Protein AF-A0A4U9W4X8-F1 (afdb_monomer)

InterPro domains:
  IPR016181 Acyl-CoA N-acyltransferase [SSF55729] (10-93)
  IPR052351 L-ornithine N(alpha)-acyltransferase [PTHR37323] (13-98)

Foldseek 3Di:
DDQDWDKDKDAADCPPPVNVQVQQVVQVVQVVVVGHDPDNGRDDPLRNQWIKTFTARPVVGDTPDIDTDHDVVVQCVVPNLVSPPVVVVDDDDPVRDDDD

Structure (mmCIF, N/CA/C/O backbone):
data_AF-A0A4U9W4X8-F1
#
_entry.id   AF-A0A4U9W4X8-F1
#
loop_
_atom_site.group_PDB
_atom_site.id
_atom_site.type_symbol
_atom_site.label_atom_id
_atom_site.label_alt_id
_atom_site.label_comp_id
_atom_site.label_asym_id
_atom_site.label_entity_id
_atom_site.label_seq_id
_atom_site.pdbx_PDB_ins_code
_atom_site.Cartn_x
_atom_site.Cartn_y
_atom_site.Cartn_z
_atom_site.occupancy
_atom_site.B_iso_or_equiv
_atom_site.auth_seq_id
_atom_site.auth_comp_id
_atom_site.auth_asym_id
_atom_site.auth_atom_id
_atom_site.pdbx_PDB_model_num
ATOM 1 N N . MET A 1 1 ? -10.110 25.221 13.397 1.00 61.19 1 MET A N 1
ATOM 2 C CA . MET A 1 1 ? -8.712 25.030 12.952 1.00 61.19 1 MET A CA 1
ATOM 3 C C . MET A 1 1 ? -8.603 23.595 12.459 1.00 61.19 1 MET A C 1
ATOM 5 O O . MET A 1 1 ? -9.191 22.741 13.109 1.00 61.19 1 MET A O 1
ATOM 9 N N . ALA A 1 2 ? -7.995 23.329 11.299 1.00 68.12 2 ALA A N 1
ATOM 10 C CA . ALA A 1 2 ? -7.830 21.950 10.826 1.00 68.12 2 ALA A CA 1
ATOM 11 C C . ALA A 1 2 ? -6.812 21.222 11.718 1.00 68.12 2 ALA A C 1
ATOM 13 O O . ALA A 1 2 ? -5.798 21.819 12.082 1.00 68.12 2 ALA A O 1
ATOM 14 N N . LYS A 1 3 ? -7.104 19.972 12.087 1.00 75.75 3 LYS A N 1
ATOM 15 C CA . LYS A 1 3 ? -6.197 19.130 12.874 1.00 75.75 3 LYS A CA 1
ATOM 16 C C . LYS A 1 3 ? -4.953 18.795 12.030 1.00 75.75 3 LYS A C 1
ATOM 18 O O . LYS A 1 3 ? -5.126 18.444 10.860 1.00 75.75 3 LYS A O 1
ATOM 23 N N . PRO A 1 4 ? -3.722 18.950 12.551 1.00 80.69 4 PRO A N 1
ATOM 24 C CA . PRO A 1 4 ? -2.523 18.562 11.817 1.00 80.69 4 PRO A CA 1
ATOM 25 C C . PRO A 1 4 ? -2.403 17.032 11.761 1.00 80.69 4 PRO A C 1
ATOM 27 O O . PRO A 1 4 ? -2.580 16.362 12.773 1.00 80.69 4 PRO A O 1
ATOM 30 N N . PHE A 1 5 ? -2.071 16.495 10.586 1.00 87.06 5 PHE A N 1
ATOM 31 C CA . PHE A 1 5 ? -1.724 15.084 10.394 1.00 87.06 5 PHE A CA 1
ATOM 32 C C . PHE A 1 5 ? -0.273 14.966 9.927 1.00 87.06 5 PHE A C 1
ATOM 34 O O . PHE A 1 5 ? 0.196 15.786 9.130 1.00 87.06 5 PHE A O 1
ATOM 41 N N . SER A 1 6 ? 0.415 13.926 10.391 1.00 88.25 6 SER A N 1
ATOM 42 C CA . SER A 1 6 ? 1.763 13.566 9.950 1.00 88.25 6 SER A CA 1
ATOM 43 C C . SER A 1 6 ? 1.698 12.604 8.763 1.00 88.25 6 SER A C 1
ATOM 45 O O . SER A 1 6 ? 0.797 11.770 8.667 1.00 88.25 6 SER A O 1
ATOM 47 N N . PHE A 1 7 ? 2.685 12.683 7.869 1.00 88.19 7 PHE A N 1
ATOM 48 C CA . PHE A 1 7 ? 2.855 11.726 6.778 1.00 88.19 7 PHE A CA 1
ATOM 49 C C . PHE A 1 7 ? 4.050 10.819 7.047 1.00 88.19 7 PHE A C 1
ATOM 51 O O . PHE A 1 7 ? 5.169 11.297 7.225 1.00 88.19 7 PHE A O 1
ATOM 58 N N . ILE A 1 8 ? 3.823 9.507 7.019 1.00 86.81 8 ILE A N 1
ATOM 59 C CA . ILE A 1 8 ? 4.868 8.502 7.220 1.00 86.81 8 ILE A CA 1
ATOM 60 C C . ILE A 1 8 ? 4.937 7.625 5.972 1.00 86.81 8 ILE A C 1
ATOM 62 O O . ILE A 1 8 ? 3.979 6.933 5.638 1.00 86.81 8 ILE A O 1
ATOM 66 N N . ALA A 1 9 ? 6.071 7.646 5.271 1.00 86.25 9 ALA A N 1
ATOM 67 C CA . ALA A 1 9 ? 6.325 6.720 4.173 1.00 86.25 9 ALA A CA 1
ATOM 68 C C . ALA A 1 9 ? 6.908 5.418 4.732 1.00 86.25 9 ALA A C 1
ATOM 70 O O . ALA A 1 9 ? 8.022 5.407 5.257 1.00 86.25 9 ALA A O 1
ATOM 71 N N . VAL A 1 10 ? 6.168 4.318 4.605 1.00 85.88 10 VAL A N 1
ATOM 72 C CA . VAL A 1 10 ? 6.630 2.985 5.005 1.00 85.88 10 VAL A CA 1
ATOM 73 C C . VAL A 1 10 ? 6.790 2.089 3.785 1.00 85.88 10 VAL A C 1
ATOM 75 O O . VAL A 1 10 ? 5.993 2.126 2.851 1.00 85.88 10 VAL A O 1
ATOM 78 N N . ARG A 1 11 ? 7.834 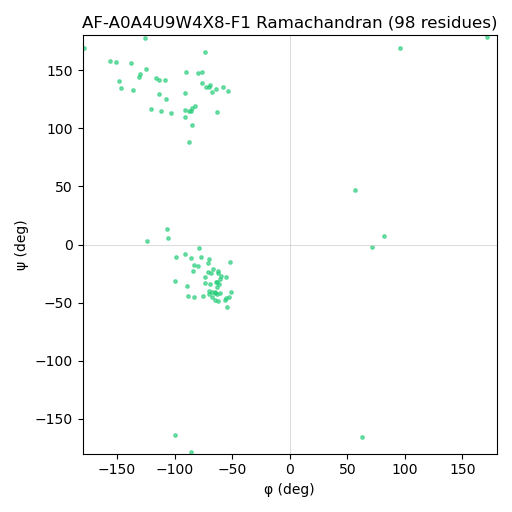1.263 3.796 1.00 83.50 11 ARG A N 1
ATOM 79 C CA . ARG A 1 11 ? 8.025 0.160 2.854 1.00 83.50 11 ARG A CA 1
ATOM 80 C C . ARG A 1 11 ? 8.483 -1.048 3.651 1.00 83.50 11 ARG A C 1
ATOM 82 O O . ARG A 1 11 ? 9.365 -0.916 4.498 1.00 83.50 11 ARG A O 1
ATOM 89 N N . GLY A 1 12 ? 7.877 -2.201 3.416 1.00 73.88 12 GLY A N 1
ATOM 90 C CA . GLY A 1 12 ? 8.177 -3.406 4.176 1.00 73.88 12 GLY A CA 1
ATOM 91 C C . GLY A 1 12 ? 7.200 -4.526 3.864 1.00 73.88 12 GLY A C 1
ATOM 92 O O . GLY A 1 12 ? 6.278 -4.353 3.081 1.00 73.88 12 GLY A O 1
ATOM 93 N N . GLU A 1 13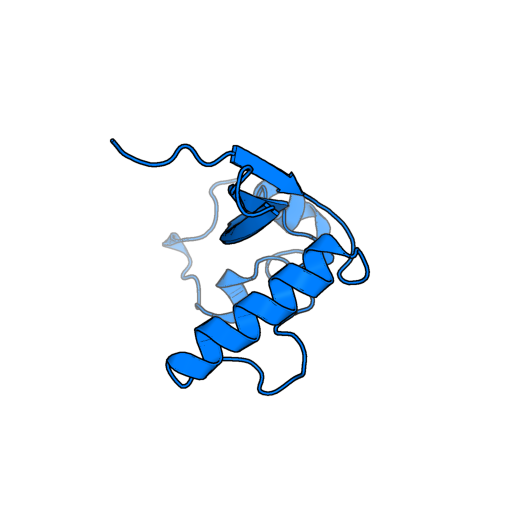 ? 7.415 -5.676 4.489 1.00 76.38 13 GLU A N 1
ATOM 94 C CA . GLU A 1 13 ? 6.597 -6.866 4.262 1.00 76.38 13 GLU A CA 1
ATOM 95 C C . GLU A 1 13 ? 5.242 -6.766 4.974 1.00 76.38 13 GLU A C 1
ATOM 97 O O . GLU A 1 13 ? 5.158 -6.259 6.096 1.00 76.38 13 GLU A O 1
ATOM 102 N N . ALA A 1 14 ? 4.198 -7.369 4.409 1.00 72.31 14 ALA A N 1
ATOM 103 C CA . ALA A 1 14 ? 2.830 -7.450 4.927 1.00 72.31 14 ALA A CA 1
ATOM 104 C C . ALA A 1 14 ? 2.717 -7.971 6.377 1.00 72.31 14 ALA A C 1
ATOM 106 O O . ALA A 1 14 ? 1.674 -7.842 7.025 1.00 72.31 14 ALA A O 1
ATOM 107 N N . ARG A 1 15 ? 3.783 -8.579 6.916 1.00 77.88 15 ARG A N 1
ATOM 108 C CA . ARG A 1 15 ? 3.889 -9.024 8.315 1.00 77.88 15 ARG A CA 1
ATOM 109 C C . ARG A 1 15 ? 4.234 -7.899 9.293 1.00 77.88 15 ARG A C 1
ATOM 111 O O . ARG A 1 15 ? 3.987 -8.073 10.490 1.00 77.88 15 ARG A O 1
ATOM 118 N N . ALA A 1 16 ? 4.764 -6.774 8.818 1.00 88.44 16 ALA A N 1
ATOM 119 C CA . ALA A 1 16 ? 5.072 -5.609 9.634 1.00 88.44 16 ALA A CA 1
ATOM 120 C C . ALA A 1 16 ? 3.801 -5.113 10.352 1.00 88.44 16 ALA A C 1
ATOM 122 O O . ALA A 1 16 ? 2.746 -5.027 9.716 1.00 88.44 16 ALA A O 1
ATOM 123 N N . PRO A 1 17 ? 3.860 -4.773 11.656 1.00 91.81 17 PRO A N 1
ATOM 124 C CA . PRO A 1 17 ? 2.683 -4.346 12.415 1.00 91.81 17 PRO A CA 1
ATOM 125 C C . PRO A 1 17 ? 1.892 -3.225 11.734 1.00 91.81 17 PRO A C 1
ATOM 127 O O . PRO A 1 17 ? 0.668 -3.306 11.666 1.00 91.81 17 PRO A O 1
ATOM 130 N N . ILE A 1 18 ? 2.595 -2.249 11.149 1.00 91.12 18 ILE A N 1
ATOM 131 C CA . ILE A 1 18 ? 1.977 -1.118 10.451 1.00 91.12 18 ILE A CA 1
ATOM 132 C C . ILE A 1 18 ? 1.165 -1.557 9.224 1.00 91.12 18 ILE A C 1
ATOM 134 O O . ILE A 1 18 ? 0.032 -1.120 9.059 1.00 91.12 18 ILE A O 1
ATOM 138 N N . LEU A 1 19 ? 1.675 -2.489 8.409 1.00 92.88 19 LEU A N 1
ATOM 139 C CA . LEU A 1 19 ? 0.942 -3.001 7.245 1.00 92.88 19 LEU A CA 1
ATOM 140 C C . LEU A 1 19 ? -0.197 -3.933 7.648 1.00 92.88 19 LEU A C 1
ATOM 142 O O . LEU A 1 19 ? -1.258 -3.922 7.028 1.00 92.88 19 LEU A O 1
ATOM 146 N N . ARG A 1 20 ? -0.032 -4.701 8.730 1.00 93.94 20 ARG A N 1
ATOM 147 C CA . ARG A 1 20 ? -1.124 -5.521 9.275 1.00 93.94 20 ARG A CA 1
ATOM 148 C C . ARG A 1 20 ? -2.285 -4.671 9.770 1.00 93.94 20 ARG A C 1
ATOM 150 O O . ARG A 1 20 ? -3.427 -5.120 9.646 1.00 93.94 20 ARG A O 1
ATOM 157 N N . GLU A 1 21 ? -1.992 -3.511 10.350 1.00 95.50 21 GLU A N 1
ATOM 158 C CA . GLU A 1 21 ? -3.007 -2.568 10.805 1.00 95.50 21 GLU A CA 1
ATOM 159 C C . GLU A 1 21 ? -3.634 -1.812 9.636 1.00 95.50 21 GLU A C 1
ATOM 161 O O . GLU A 1 21 ? -4.858 -1.779 9.521 1.00 95.50 21 GLU A O 1
ATOM 166 N N . LEU A 1 22 ? -2.821 -1.343 8.688 1.00 95.50 22 LEU A N 1
ATOM 167 C CA . LEU A 1 22 ? -3.314 -0.738 7.454 1.00 95.50 22 LEU A CA 1
ATOM 168 C C . LEU A 1 22 ? -4.267 -1.678 6.699 1.00 95.50 22 LEU A C 1
ATOM 170 O O . LEU A 1 22 ? -5.359 -1.273 6.310 1.00 95.50 22 LEU A O 1
ATOM 174 N N . GLY A 1 23 ? -3.908 -2.955 6.552 1.00 95.81 23 GLY A N 1
ATOM 175 C CA . GLY A 1 23 ? -4.768 -3.958 5.923 1.00 95.81 23 GLY A CA 1
ATOM 176 C C . GLY A 1 23 ? -6.070 -4.219 6.689 1.00 95.81 23 GLY A C 1
ATOM 177 O O . GLY A 1 23 ? -7.101 -4.505 6.082 1.00 95.81 23 GLY A O 1
ATOM 178 N N . ARG A 1 24 ? -6.062 -4.110 8.025 1.00 97.25 24 ARG A N 1
ATOM 179 C CA . ARG A 1 24 ? -7.282 -4.211 8.845 1.00 97.25 24 ARG A CA 1
ATOM 180 C C . ARG A 1 24 ? -8.208 -3.019 8.587 1.00 97.25 24 ARG A C 1
ATOM 182 O O . ARG A 1 24 ? -9.407 -3.219 8.413 1.00 97.25 24 ARG A O 1
ATOM 189 N N . LEU A 1 25 ? -7.655 -1.807 8.550 1.00 97.19 25 LEU A N 1
ATOM 190 C CA . LEU A 1 25 ? -8.406 -0.572 8.307 1.00 97.19 25 LEU A CA 1
ATOM 191 C C . LEU A 1 25 ? -8.953 -0.504 6.877 1.00 97.19 25 LEU A C 1
ATOM 193 O O . LEU A 1 25 ? -10.119 -0.162 6.699 1.00 97.19 25 LEU A O 1
ATOM 197 N N . ARG A 1 26 ? -8.165 -0.918 5.874 1.00 96.75 26 ARG A N 1
ATOM 198 C CA . ARG A 1 26 ? -8.622 -1.070 4.481 1.00 96.75 26 ARG A CA 1
ATOM 199 C C . ARG A 1 26 ? -9.822 -1.998 4.377 1.00 96.75 26 ARG A C 1
ATOM 201 O O . ARG A 1 26 ? -10.818 -1.634 3.767 1.00 96.75 26 ARG A O 1
ATOM 208 N N . GLU A 1 27 ? -9.757 -3.166 5.014 1.00 97.56 27 GLU A N 1
ATOM 209 C CA . GLU A 1 27 ? -10.879 -4.106 5.001 1.00 97.56 27 GLU A CA 1
ATOM 210 C C . GLU A 1 27 ? -12.136 -3.496 5.631 1.00 97.56 27 GLU A C 1
ATOM 212 O O . GLU A 1 27 ? -13.219 -3.667 5.087 1.00 97.56 27 GLU A O 1
ATOM 217 N N . ILE A 1 28 ? -12.014 -2.761 6.742 1.00 96.62 28 ILE A N 1
ATOM 218 C CA . ILE A 1 28 ? -13.156 -2.072 7.365 1.00 96.62 28 ILE A CA 1
ATOM 219 C C . ILE A 1 28 ? -13.743 -1.020 6.417 1.00 96.62 28 ILE A C 1
ATOM 221 O O . ILE A 1 28 ? -14.955 -1.000 6.209 1.00 96.62 28 ILE A O 1
ATOM 225 N N . ALA A 1 29 ? -12.893 -0.175 5.831 1.00 96.00 29 ALA A N 1
ATOM 226 C CA . ALA A 1 29 ? -13.315 0.910 4.953 1.00 96.00 29 ALA A CA 1
ATOM 227 C C . ALA A 1 29 ? -13.965 0.393 3.661 1.00 96.00 29 ALA A C 1
ATOM 229 O O . ALA A 1 29 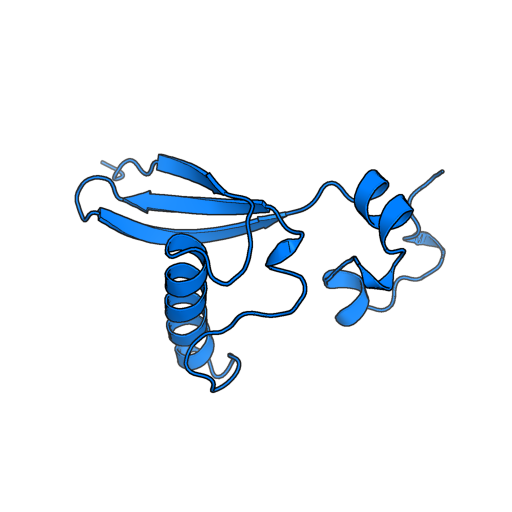? -15.051 0.836 3.296 1.00 96.00 29 ALA A O 1
ATOM 230 N N . PHE A 1 30 ? -13.339 -0.576 2.991 1.00 96.12 3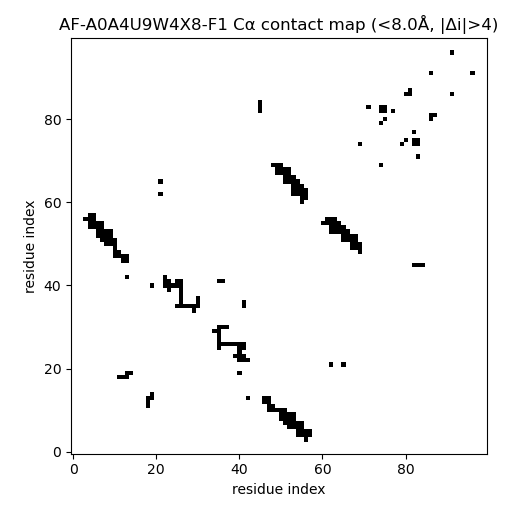0 PHE A N 1
ATOM 231 C CA . PHE A 1 30 ? -13.855 -1.135 1.743 1.00 96.12 30 PHE A CA 1
ATOM 232 C C . PHE A 1 30 ? -15.115 -1.969 1.973 1.00 96.12 30 PHE A C 1
ATOM 234 O O . PHE A 1 30 ? -16.092 -1.806 1.245 1.00 96.12 30 PHE A O 1
ATOM 241 N N . ARG A 1 31 ? -15.171 -2.764 3.048 1.00 96.50 31 ARG A N 1
ATOM 242 C CA . ARG A 1 31 ? -16.381 -3.526 3.384 1.00 96.50 31 ARG A CA 1
ATOM 243 C C . ARG A 1 31 ? -17.583 -2.630 3.663 1.00 96.50 31 ARG A C 1
ATOM 245 O O . ARG A 1 31 ? -18.702 -3.000 3.318 1.00 96.50 31 ARG A O 1
ATOM 252 N N . ALA A 1 32 ? -17.372 -1.450 4.248 1.00 96.81 32 ALA A N 1
ATOM 253 C CA . ALA A 1 32 ? -18.447 -0.492 4.507 1.00 96.81 32 ALA A CA 1
ATOM 254 C C . ALA A 1 32 ? -19.131 0.024 3.226 1.00 96.81 32 ALA A C 1
ATOM 256 O O . ALA A 1 32 ? -20.287 0.438 3.286 1.00 96.81 32 ALA A O 1
ATOM 257 N N . VAL A 1 33 ? -18.451 -0.032 2.076 1.00 96.69 33 VAL A N 1
ATOM 258 C CA . VAL A 1 33 ? -18.987 0.391 0.770 1.00 96.69 33 VAL A CA 1
ATOM 259 C C . VAL A 1 33 ? -19.323 -0.784 -0.158 1.00 96.69 33 VAL A C 1
ATOM 261 O O . VAL A 1 33 ? -19.582 -0.572 -1.337 1.00 96.69 33 VAL A O 1
ATOM 264 N N . GLY A 1 34 ? -19.361 -2.016 0.365 1.00 95.62 34 GLY A N 1
ATOM 265 C CA . GLY A 1 34 ? -19.657 -3.227 -0.414 1.00 95.62 34 GLY A CA 1
ATOM 266 C C . GLY A 1 34 ? -18.464 -3.804 -1.184 1.00 95.62 34 GLY A C 1
ATOM 267 O O . GLY A 1 34 ? -18.639 -4.752 -1.944 1.00 95.62 34 GLY A O 1
ATOM 268 N N . GLU A 1 35 ? -17.271 -3.259 -0.960 1.00 94.19 35 GLU A N 1
ATOM 269 C CA . GLU A 1 35 ? -16.000 -3.722 -1.516 1.00 94.19 35 GLU A CA 1
ATOM 270 C C . GLU A 1 35 ? -15.234 -4.577 -0.483 1.00 94.19 35 GLU A C 1
ATOM 272 O O . GLU A 1 35 ? -15.773 -5.020 0.535 1.00 94.19 35 GLU A O 1
ATOM 277 N N . GLY A 1 36 ? -13.938 -4.787 -0.714 1.00 89.94 36 GLY A N 1
ATOM 278 C CA . GLY A 1 36 ? -13.033 -5.436 0.231 1.00 89.94 36 GLY A CA 1
ATOM 279 C C . GLY A 1 36 ? -12.863 -6.927 -0.030 1.00 89.94 36 GLY A C 1
ATOM 280 O O . GLY A 1 36 ? -13.552 -7.545 -0.838 1.00 89.94 36 GLY A O 1
ATOM 281 N N . SER A 1 37 ? -11.888 -7.526 0.647 1.00 93.25 37 SER A N 1
ATOM 282 C CA . SER A 1 37 ? -11.479 -8.900 0.349 1.00 93.25 37 SER A CA 1
ATOM 283 C C . SER A 1 37 ? -12.309 -9.958 1.081 1.00 93.25 37 SER A C 1
ATOM 285 O O . SER A 1 37 ? -12.144 -11.152 0.829 1.00 93.25 37 SER A O 1
ATOM 287 N N . GLY A 1 38 ? 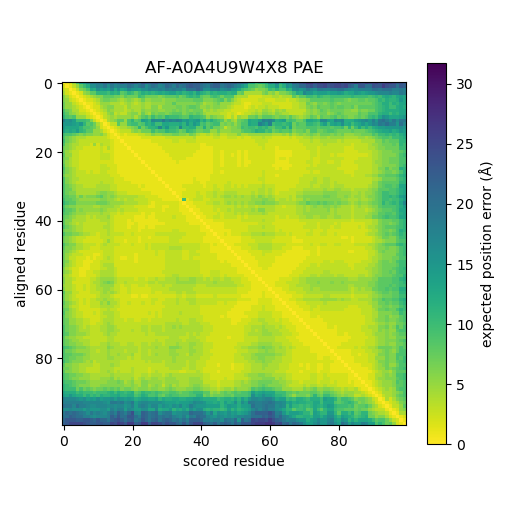-13.124 -9.551 2.062 1.00 94.62 38 GLY A N 1
ATOM 288 C CA . GLY A 1 38 ? -13.853 -10.449 2.962 1.00 94.62 38 GLY A CA 1
ATOM 289 C C . GLY A 1 38 ? -12.958 -11.160 3.985 1.00 94.62 38 GLY A C 1
ATOM 290 O O . GLY A 1 38 ? -13.444 -11.894 4.848 1.00 94.62 38 GLY A O 1
ATOM 291 N N . ARG A 1 39 ? -11.639 -10.944 3.932 1.00 95.31 39 ARG A N 1
ATOM 292 C CA . ARG A 1 39 ? -10.662 -11.549 4.846 1.00 95.31 39 ARG A CA 1
ATOM 293 C C . ARG A 1 39 ? -10.526 -10.705 6.112 1.00 95.31 39 ARG A C 1
ATOM 295 O O . ARG A 1 39 ? -11.189 -9.693 6.298 1.00 95.31 39 ARG A O 1
ATOM 302 N N . ARG A 1 40 ? -9.649 -11.124 7.030 1.00 95.25 40 ARG A N 1
ATOM 303 C CA . ARG A 1 40 ? -9.331 -10.340 8.241 1.00 95.25 40 ARG A CA 1
ATOM 304 C C . ARG A 1 40 ? -8.566 -9.046 7.922 1.00 95.25 40 ARG A C 1
ATOM 306 O O . ARG A 1 40 ? -8.543 -8.140 8.750 1.00 95.25 40 ARG A O 1
ATOM 313 N N . ARG A 1 41 ? -7.863 -9.014 6.789 1.00 95.50 41 ARG A N 1
ATOM 314 C CA . ARG A 1 41 ? -7.053 -7.891 6.314 1.00 95.50 41 ARG A CA 1
ATOM 315 C C . ARG A 1 41 ? -7.127 -7.866 4.801 1.00 95.50 41 ARG A C 1
ATOM 317 O O . ARG A 1 41 ? -6.939 -8.913 4.178 1.00 95.50 41 ARG A O 1
ATOM 324 N N . ASP A 1 42 ? -7.333 -6.684 4.257 1.00 95.81 42 ASP A N 1
ATOM 325 C CA . ASP A 1 42 ? -7.230 -6.440 2.835 1.00 95.81 42 ASP A CA 1
ATOM 326 C C . ASP A 1 42 ? -5.776 -6.105 2.495 1.00 95.81 42 ASP A C 1
ATOM 328 O O . ASP A 1 42 ? -5.351 -4.953 2.576 1.00 95.81 42 ASP A O 1
ATOM 332 N N . LEU A 1 43 ? -5.002 -7.158 2.220 1.00 93.81 43 LEU A N 1
ATOM 333 C CA . LEU A 1 43 ? -3.633 -7.084 1.714 1.00 93.81 43 LEU A CA 1
ATOM 334 C C . LEU A 1 43 ? -3.473 -8.011 0.502 1.00 93.81 43 LEU A C 1
ATOM 336 O O . LEU A 1 43 ? -4.054 -9.105 0.457 1.00 93.81 43 LEU A O 1
ATOM 340 N N . ASP A 1 44 ? -2.678 -7.587 -0.466 1.00 93.00 44 ASP A N 1
ATOM 341 C CA . ASP A 1 44 ? -2.361 -8.281 -1.708 1.00 93.00 44 ASP A CA 1
ATOM 342 C C . ASP A 1 44 ? -0.836 -8.431 -1.891 1.00 93.00 44 ASP A C 1
ATOM 344 O O . ASP A 1 44 ? -0.038 -8.006 -1.057 1.00 93.00 44 ASP A O 1
ATOM 348 N N . SER A 1 45 ? -0.412 -9.096 -2.969 1.00 91.56 45 SER A N 1
ATOM 349 C CA . SER A 1 45 ? 1.011 -9.342 -3.246 1.00 91.56 45 SER A CA 1
ATOM 350 C C . SER A 1 45 ? 1.803 -8.088 -3.630 1.00 91.56 45 SER A C 1
ATOM 352 O O . SER A 1 45 ? 3.028 -8.151 -3.689 1.00 91.56 45 SER A O 1
ATOM 354 N N . TYR A 1 46 ? 1.136 -6.973 -3.934 1.00 93.38 46 TYR A N 1
ATOM 355 C CA . TYR A 1 46 ? 1.787 -5.714 -4.291 1.00 93.38 46 TYR A CA 1
ATOM 356 C C . TYR A 1 46 ? 2.182 -4.909 -3.052 1.00 93.38 46 TYR A C 1
ATOM 358 O O . TYR A 1 46 ? 3.093 -4.086 -3.129 1.00 93.38 46 TYR A O 1
ATOM 366 N N . ASP A 1 47 ? 1.532 -5.140 -1.908 1.00 94.00 47 ASP A N 1
ATOM 367 C CA . ASP A 1 47 ? 1.777 -4.367 -0.687 1.00 94.00 47 ASP A CA 1
ATOM 368 C C . ASP A 1 47 ? 3.233 -4.456 -0.193 1.00 94.00 47 ASP A C 1
ATOM 370 O O . ASP A 1 47 ? 3.713 -3.495 0.405 1.00 94.00 47 ASP A O 1
ATOM 374 N N . ASP A 1 48 ? 3.948 -5.544 -0.496 1.00 92.31 48 ASP A N 1
ATOM 375 C CA . ASP A 1 48 ? 5.367 -5.724 -0.145 1.00 92.31 48 ASP A CA 1
ATOM 376 C C . ASP A 1 48 ? 6.315 -4.870 -1.011 1.00 92.31 48 ASP A C 1
ATOM 378 O O . ASP A 1 48 ? 7.411 -4.495 -0.586 1.00 92.31 48 ASP A O 1
ATOM 382 N N . ASP A 1 49 ? 5.907 -4.557 -2.242 1.00 92.69 49 ASP A N 1
ATOM 383 C CA . ASP A 1 49 ? 6.732 -3.802 -3.187 1.00 92.69 49 ASP A CA 1
ATOM 384 C C . 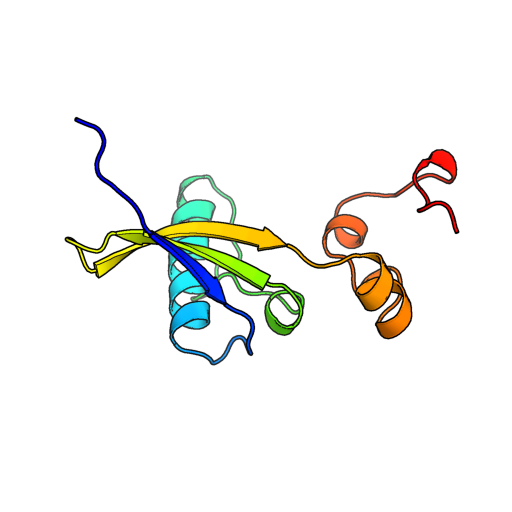ASP A 1 49 ? 6.522 -2.293 -3.057 1.00 92.69 49 ASP A C 1
ATOM 386 O O . ASP A 1 49 ? 7.466 -1.513 -3.241 1.00 92.69 49 ASP A O 1
ATOM 390 N N . TYR A 1 50 ? 5.282 -1.896 -2.765 1.00 94.75 50 TYR A N 1
ATOM 391 C CA . TYR A 1 50 ? 4.829 -0.513 -2.786 1.00 94.75 50 TYR A CA 1
ATOM 392 C C . TYR A 1 50 ? 5.235 0.242 -1.517 1.00 94.75 50 TYR A C 1
ATOM 394 O O . TYR A 1 50 ? 5.292 -0.295 -0.411 1.00 94.75 50 TYR A O 1
ATOM 402 N N . TYR A 1 51 ? 5.482 1.537 -1.684 1.00 94.81 51 TYR A N 1
ATOM 403 C CA . TYR A 1 51 ? 5.509 2.471 -0.571 1.00 94.81 51 TYR A C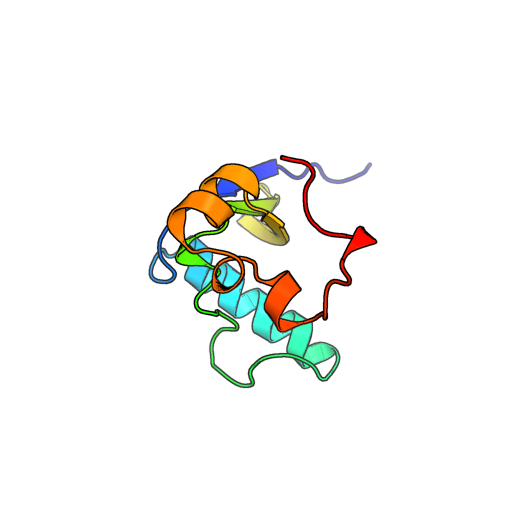A 1
ATOM 404 C C . TYR A 1 51 ? 4.079 2.773 -0.144 1.00 94.81 51 TYR A C 1
ATOM 406 O O . TYR A 1 51 ? 3.210 3.001 -0.987 1.00 94.81 51 TYR A O 1
ATOM 414 N N . HIS A 1 52 ? 3.859 2.844 1.162 1.00 95.00 52 HIS A N 1
ATOM 415 C CA . HIS A 1 52 ? 2.598 3.255 1.759 1.00 95.00 52 HIS A CA 1
ATOM 416 C C . HIS A 1 52 ? 2.811 4.595 2.448 1.00 95.00 52 HIS A C 1
ATOM 418 O O . HIS A 1 52 ? 3.583 4.703 3.398 1.00 95.00 52 HIS A O 1
ATOM 424 N N . LEU A 1 53 ? 2.153 5.628 1.936 1.00 95.06 53 LEU A N 1
ATOM 425 C CA . LEU A 1 53 ? 2.075 6.940 2.556 1.00 95.06 53 LEU A CA 1
ATOM 426 C C . LEU A 1 53 ? 0.935 6.914 3.570 1.00 95.06 53 LEU A C 1
ATOM 428 O O . LEU A 1 53 ? -0.228 6.968 3.182 1.00 95.06 53 LEU A O 1
ATOM 432 N N . VAL A 1 54 ? 1.271 6.809 4.847 1.00 94.44 54 VAL A N 1
ATOM 433 C CA . VAL A 1 54 ? 0.319 6.744 5.956 1.00 94.44 54 VAL A CA 1
ATOM 434 C C . VAL A 1 54 ? 0.031 8.151 6.467 1.00 94.44 54 VAL A C 1
ATOM 436 O O . VAL A 1 54 ? 0.964 8.911 6.729 1.00 94.44 54 VAL A O 1
ATOM 439 N N . LEU A 1 55 ? -1.253 8.479 6.617 1.00 94.88 55 LEU A N 1
ATOM 440 C CA . LEU A 1 55 ? -1.727 9.671 7.312 1.00 94.88 55 LEU A CA 1
ATOM 441 C C . LEU A 1 55 ? -1.944 9.300 8.778 1.00 94.88 55 LEU A C 1
ATOM 443 O O . LEU A 1 55 ? -2.791 8.459 9.087 1.00 94.88 55 LEU A O 1
ATOM 447 N N . TRP A 1 56 ? -1.161 9.918 9.652 1.00 94.50 56 TRP A N 1
ATOM 448 C CA . TRP A 1 56 ? -1.102 9.6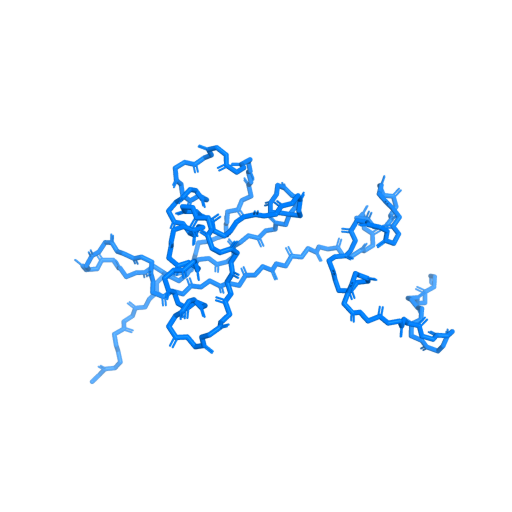09 11.072 1.00 94.50 56 TRP A CA 1
ATOM 449 C C . TRP A 1 56 ? -1.632 10.770 11.910 1.00 94.50 56 TRP A C 1
ATOM 451 O O . TRP A 1 56 ? -1.224 11.922 11.729 1.00 94.50 56 TRP A O 1
ATOM 461 N N . ASP A 1 57 ? -2.544 10.450 12.820 1.00 94.69 57 ASP A N 1
ATOM 462 C CA . ASP A 1 57 ? -3.040 11.348 13.853 1.00 94.69 57 ASP A CA 1
ATOM 463 C C . ASP A 1 57 ? -2.184 11.185 15.115 1.00 94.69 57 ASP A C 1
ATOM 465 O O . ASP A 1 57 ? -2.236 10.153 15.779 1.00 94.69 57 ASP A O 1
ATOM 469 N N . GLU A 1 58 ? -1.373 12.193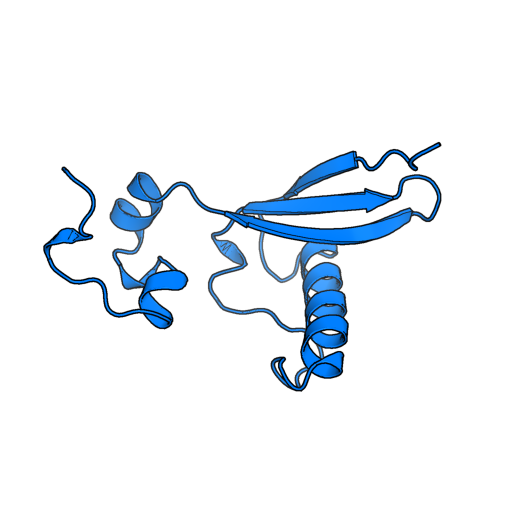 15.438 1.00 92.56 58 GLU A N 1
ATOM 470 C CA . GLU A 1 58 ? -0.462 12.148 16.592 1.00 92.56 58 GLU A CA 1
ATOM 471 C C . GLU A 1 58 ? -1.187 12.232 17.939 1.00 92.56 58 GLU A C 1
ATOM 473 O O . GLU A 1 58 ? -0.639 11.813 18.957 1.00 92.56 58 GLU A O 1
ATOM 478 N N . GLU A 1 59 ? -2.395 12.799 17.972 1.00 93.12 59 GLU A N 1
ATOM 479 C CA . GLU A 1 59 ? -3.144 12.967 19.219 1.00 93.12 59 GLU A CA 1
ATOM 480 C C . GLU A 1 59 ? -3.891 11.681 19.574 1.00 93.12 59 GLU A C 1
ATOM 482 O O . GLU A 1 59 ? -3.838 11.229 20.716 1.00 93.12 59 GLU A O 1
ATOM 487 N N . GLU A 1 60 ? -4.546 11.072 18.584 1.00 94.69 60 GLU A N 1
ATOM 488 C CA . GLU A 1 60 ? -5.331 9.844 18.772 1.00 94.69 60 GLU A CA 1
ATOM 489 C C . GLU A 1 60 ? -4.501 8.567 18.543 1.00 94.69 60 GLU A C 1
ATOM 491 O O . GLU A 1 60 ? -4.946 7.460 18.844 1.00 94.69 60 GLU A O 1
ATOM 496 N N . LEU A 1 61 ? -3.264 8.716 18.053 1.00 92.75 61 LEU A N 1
ATOM 497 C CA . LEU A 1 61 ? -2.324 7.633 17.755 1.00 92.75 61 LEU A CA 1
ATOM 498 C C . LEU A 1 61 ? -2.901 6.602 16.775 1.00 92.75 61 LEU A C 1
ATOM 500 O O . LEU A 1 61 ? -2.805 5.386 16.983 1.00 92.75 61 LEU A O 1
ATOM 504 N N . GLU A 1 62 ? -3.496 7.090 15.689 1.00 93.56 62 GLU A N 1
ATOM 505 C CA . GLU A 1 62 ? -4.204 6.255 14.723 1.00 93.56 62 GLU A CA 1
ATOM 506 C C . GLU A 1 62 ? -3.945 6.633 13.262 1.00 93.56 62 GLU A C 1
ATOM 508 O O . GLU A 1 62 ? -3.569 7.751 12.903 1.00 93.56 62 GLU A O 1
ATOM 513 N N . ILE A 1 63 ? -4.142 5.642 12.390 1.00 95.06 63 ILE A N 1
ATOM 514 C CA . ILE A 1 63 ? -4.084 5.821 10.942 1.00 95.06 63 ILE A CA 1
ATOM 515 C C . ILE A 1 63 ? -5.453 6.303 10.470 1.00 95.06 63 ILE A C 1
ATOM 517 O O . ILE A 1 63 ? -6.432 5.561 10.540 1.00 95.06 63 ILE A O 1
ATOM 521 N N . VAL A 1 64 ? -5.499 7.504 9.904 1.00 94.69 64 VAL A N 1
ATOM 522 C CA . VAL A 1 64 ? -6.738 8.098 9.369 1.00 94.69 64 VAL A CA 1
ATOM 523 C C . VAL A 1 64 ? -6.865 7.942 7.854 1.00 94.69 64 VAL A C 1
ATOM 525 O O . VAL A 1 64 ? -7.924 8.181 7.277 1.00 94.69 64 VAL A O 1
ATOM 528 N N . GLY A 1 65 ? -5.792 7.517 7.187 1.00 94.00 65 GLY A N 1
ATOM 529 C CA . GLY A 1 65 ? -5.791 7.253 5.755 1.00 94.00 65 GLY A CA 1
ATOM 530 C C . GLY A 1 65 ? -4.447 6.745 5.254 1.00 94.00 65 GLY A C 1
ATOM 531 O O . GLY A 1 65 ? -3.441 6.788 5.963 1.00 94.00 65 GLY A O 1
ATOM 532 N N . ALA A 1 66 ? -4.422 6.272 4.010 1.00 95.25 66 ALA A N 1
ATOM 533 C CA . ALA A 1 66 ? -3.177 5.927 3.344 1.00 95.25 66 ALA A CA 1
ATOM 534 C C . ALA A 1 66 ? -3.293 5.966 1.818 1.00 95.25 66 ALA A C 1
ATOM 536 O O . ALA A 1 66 ? -4.373 5.781 1.259 1.00 95.25 66 ALA A O 1
ATOM 537 N N . TYR A 1 67 ? -2.148 6.121 1.159 1.00 94.44 67 TYR A N 1
ATOM 538 C CA . TYR A 1 67 ? -1.973 5.920 -0.279 1.00 94.44 67 TYR A CA 1
ATOM 539 C C . TYR A 1 67 ? -0.852 4.917 -0.537 1.00 94.44 67 TYR A C 1
ATOM 541 O O . TYR A 1 67 ? 0.106 4.863 0.228 1.00 94.44 67 TYR A O 1
ATOM 549 N N . ARG A 1 68 ? -0.926 4.172 -1.647 1.00 94.25 68 ARG A N 1
ATOM 550 C CA . ARG A 1 68 ? 0.194 3.356 -2.138 1.00 94.25 68 ARG A CA 1
ATOM 551 C C . ARG A 1 68 ? 0.806 3.955 -3.395 1.00 94.25 68 ARG A C 1
ATOM 553 O O . ARG A 1 68 ? 0.078 4.429 -4.265 1.00 94.25 68 ARG A O 1
ATOM 560 N N . PHE A 1 69 ? 2.125 3.900 -3.517 1.00 94.19 69 PHE A N 1
ATOM 561 C CA . PHE A 1 69 ? 2.839 4.351 -4.708 1.00 94.19 69 PHE A CA 1
ATOM 562 C C . PHE A 1 69 ? 4.137 3.567 -4.906 1.00 94.19 69 PHE A C 1
ATOM 564 O O . PHE A 1 69 ? 4.689 2.991 -3.972 1.00 94.19 69 PHE A O 1
ATOM 571 N N . ILE A 1 70 ? 4.632 3.537 -6.140 1.00 94.62 70 ILE A N 1
ATOM 572 C CA . ILE A 1 70 ? 5.899 2.891 -6.471 1.00 94.62 70 ILE A CA 1
ATOM 573 C C . ILE A 1 70 ? 6.565 3.624 -7.640 1.00 94.62 70 ILE A C 1
ATOM 575 O O . ILE A 1 70 ? 5.866 4.026 -8.574 1.00 94.62 70 ILE A O 1
ATOM 579 N N . PRO A 1 71 ? 7.896 3.808 -7.633 1.00 93.06 71 PRO A N 1
ATOM 580 C CA . PRO A 1 71 ? 8.609 4.253 -8.822 1.00 93.06 71 PRO A CA 1
ATOM 581 C C . PRO A 1 71 ? 8.462 3.203 -9.935 1.00 93.06 71 PRO A C 1
ATOM 583 O O . PRO A 1 71 ? 8.944 2.076 -9.813 1.00 93.06 71 PRO A O 1
ATOM 586 N N . THR A 1 72 ? 7.775 3.557 -11.021 1.00 92.00 72 THR A N 1
ATOM 587 C CA . THR A 1 72 ? 7.367 2.597 -12.059 1.00 92.00 72 THR A CA 1
ATOM 588 C C . THR A 1 72 ? 8.539 2.074 -12.880 1.00 92.00 72 THR A C 1
ATOM 590 O O . THR A 1 72 ? 8.606 0.873 -13.107 1.00 92.00 72 THR A O 1
ATOM 593 N N . ALA A 1 73 ? 9.488 2.928 -13.275 1.00 92.31 73 ALA A N 1
ATOM 594 C CA . ALA A 1 73 ? 10.651 2.524 -14.070 1.00 92.31 73 ALA A CA 1
ATOM 595 C C . ALA A 1 73 ? 11.469 1.373 -13.435 1.00 92.31 73 ALA A C 1
ATOM 597 O O . ALA A 1 73 ? 11.645 0.344 -14.092 1.00 92.31 73 ALA A O 1
ATOM 598 N N . PRO A 1 74 ? 11.923 1.458 -12.165 1.00 94.19 74 PRO A N 1
ATOM 599 C CA . PRO A 1 74 ? 12.654 0.352 -11.547 1.00 94.19 74 PRO A CA 1
ATOM 600 C C . PRO A 1 74 ? 11.772 -0.874 -11.280 1.00 94.19 74 PRO A C 1
ATOM 602 O O . PRO A 1 74 ? 12.248 -1.999 -11.423 1.00 94.19 74 PRO A O 1
ATOM 605 N N . GLN A 1 75 ? 10.489 -0.694 -10.942 1.00 94.31 75 GLN A N 1
ATOM 606 C CA . GLN A 1 75 ? 9.577 -1.826 -10.754 1.00 94.31 75 GLN A CA 1
ATOM 607 C C . GLN A 1 75 ? 9.363 -2.593 -12.063 1.00 94.31 75 GLN A C 1
ATOM 609 O O . GLN A 1 75 ? 9.379 -3.823 -12.071 1.00 94.31 75 GLN A O 1
ATOM 614 N N . LEU A 1 76 ? 9.226 -1.875 -13.179 1.00 92.62 76 LEU A N 1
ATOM 615 C CA . LEU A 1 76 ? 9.073 -2.458 -14.506 1.00 92.62 76 LEU A CA 1
ATOM 616 C C . LEU A 1 76 ? 10.335 -3.220 -14.924 1.00 92.62 76 LEU A C 1
ATOM 618 O O . LEU A 1 76 ? 10.232 -4.337 -15.424 1.00 92.62 76 LEU A O 1
ATOM 622 N N . ALA A 1 77 ? 11.520 -2.667 -14.650 1.00 93.94 77 ALA A N 1
ATOM 623 C CA . ALA A 1 77 ? 12.788 -3.352 -14.895 1.00 93.94 77 ALA A CA 1
ATOM 624 C C . ALA A 1 77 ? 12.951 -4.630 -14.046 1.00 93.94 77 ALA A C 1
ATOM 626 O O . ALA A 1 77 ? 13.573 -5.588 -14.497 1.00 93.94 77 ALA A O 1
ATOM 627 N N . SER A 1 78 ? 12.390 -4.661 -12.831 1.00 94.06 78 SER A N 1
ATOM 628 C CA . SER A 1 78 ? 12.533 -5.789 -11.901 1.00 94.06 78 SER A CA 1
ATOM 629 C C . SER A 1 78 ? 11.478 -6.888 -12.068 1.00 94.06 78 SER A C 1
ATOM 631 O O . SER A 1 78 ? 11.827 -8.066 -12.009 1.00 94.06 78 SER A O 1
ATOM 633 N N . LYS A 1 79 ? 10.198 -6.530 -12.228 1.00 93.44 79 LYS A N 1
ATOM 634 C CA . LYS A 1 79 ? 9.055 -7.468 -12.225 1.00 93.44 79 LYS A CA 1
ATOM 635 C C . LYS A 1 79 ? 8.187 -7.391 -13.487 1.00 93.44 79 LYS A C 1
ATOM 637 O O . LYS A 1 79 ? 7.176 -8.090 -13.581 1.00 93.44 79 LYS A O 1
ATOM 642 N N . GLY A 1 80 ? 8.561 -6.560 -14.460 1.00 91.75 80 GLY A N 1
ATOM 643 C CA . GLY A 1 80 ? 7.762 -6.315 -15.659 1.00 91.75 80 GLY A CA 1
ATOM 644 C C . GLY A 1 80 ? 6.401 -5.687 -15.345 1.00 91.75 80 GLY A C 1
ATOM 645 O O . GLY A 1 80 ? 6.140 -5.223 -14.234 1.00 91.75 80 GLY A O 1
ATOM 646 N N . LEU A 1 81 ? 5.502 -5.697 -16.334 1.00 89.94 81 LEU A N 1
ATOM 647 C CA . LEU A 1 81 ? 4.144 -5.147 -16.197 1.00 89.94 81 LEU A CA 1
ATOM 648 C C . LEU A 1 81 ? 3.320 -5.847 -15.107 1.00 89.94 81 LEU A C 1
ATOM 650 O O . LEU A 1 81 ? 2.491 -5.211 -14.464 1.00 89.94 81 LEU A O 1
ATOM 654 N N . ALA A 1 82 ? 3.583 -7.132 -14.846 1.00 90.44 82 ALA A N 1
ATOM 655 C CA . ALA A 1 82 ? 2.910 -7.887 -13.789 1.00 90.44 82 ALA A CA 1
ATOM 656 C C . ALA A 1 82 ? 3.176 -7.317 -12.383 1.00 90.44 82 ALA A C 1
ATOM 658 O O . ALA A 1 82 ? 2.349 -7.493 -11.491 1.00 90.44 82 ALA A O 1
ATOM 659 N N . GLY A 1 83 ? 4.295 -6.606 -12.191 1.00 92.12 83 GLY A N 1
ATOM 660 C CA . GLY A 1 83 ? 4.634 -5.920 -10.943 1.00 92.12 83 GLY A CA 1
ATOM 661 C C . GLY A 1 83 ? 3.917 -4.584 -10.727 1.00 92.12 83 GLY A C 1
ATOM 662 O O . GLY A 1 83 ? 4.123 -3.963 -9.685 1.00 92.12 83 GLY A O 1
ATOM 663 N N . ILE A 1 84 ? 3.103 -4.129 -11.686 1.00 93.06 84 ILE A N 1
ATOM 664 C CA . ILE A 1 84 ? 2.344 -2.879 -11.613 1.00 93.06 84 ILE A CA 1
ATOM 665 C C . ILE A 1 84 ? 0.882 -3.205 -11.292 1.00 93.06 84 ILE A C 1
ATOM 667 O O . ILE A 1 84 ? 0.172 -3.768 -12.120 1.00 93.06 84 ILE A O 1
ATOM 671 N N . TYR A 1 85 ? 0.409 -2.815 -10.105 1.00 93.06 85 TYR A N 1
ATOM 672 C CA . TYR A 1 85 ? -0.953 -3.105 -9.635 1.00 93.06 85 TYR A CA 1
ATOM 673 C C . TYR A 1 85 ? -2.028 -2.681 -10.640 1.00 93.06 85 TYR A C 1
ATOM 675 O O . TYR A 1 85 ? -2.929 -3.448 -10.964 1.00 93.06 85 TYR A O 1
ATOM 683 N N . SER A 1 86 ? -1.914 -1.478 -11.199 1.00 91.12 86 SER A N 1
ATOM 684 C CA . SER A 1 86 ? -2.906 -0.952 -12.134 1.00 91.12 86 SER A CA 1
ATOM 685 C C . SER A 1 86 ? -2.971 -1.727 -13.456 1.00 91.12 86 SER A C 1
ATOM 687 O O . SER A 1 86 ? -4.017 -1.725 -14.093 1.00 91.12 86 SER A O 1
ATOM 689 N N . ASN A 1 87 ? -1.921 -2.471 -13.825 1.00 90.31 87 ASN A N 1
ATOM 690 C CA . ASN A 1 87 ? -1.940 -3.385 -14.974 1.00 90.31 87 ASN A CA 1
ATOM 691 C C . ASN A 1 87 ? -2.814 -4.628 -14.731 1.00 90.31 87 ASN A C 1
ATOM 693 O O . ASN A 1 87 ? -3.168 -5.319 -15.678 1.00 90.31 87 ASN A O 1
ATOM 697 N N . SER A 1 88 ? -3.171 -4.927 -13.477 1.00 87.69 88 SER A N 1
ATOM 698 C CA . SER A 1 88 ? -4.179 -5.951 -13.165 1.00 87.69 88 SER A CA 1
ATOM 699 C C . SER A 1 88 ? -5.618 -5.428 -13.257 1.00 87.69 88 SER A C 1
ATOM 701 O O . SER A 1 88 ? -6.546 -6.224 -13.363 1.00 87.69 88 SER A O 1
ATOM 703 N N . LEU A 1 89 ? -5.803 -4.102 -13.232 1.00 88.12 89 LEU A N 1
ATOM 704 C CA . LEU A 1 89 ? -7.116 -3.450 -13.260 1.00 88.12 89 LEU A CA 1
ATOM 705 C C . LEU A 1 89 ? -7.503 -2.933 -14.646 1.00 88.12 89 LEU A C 1
ATOM 707 O O . LEU A 1 89 ? -8.686 -2.876 -14.973 1.00 88.12 89 LEU A O 1
ATOM 711 N N . PHE A 1 90 ? -6.517 -2.525 -15.441 1.00 85.62 90 PHE A N 1
ATOM 712 C CA . PHE A 1 90 ? -6.730 -1.873 -16.725 1.00 85.62 90 PHE A CA 1
ATOM 713 C C . PHE A 1 90 ? -5.895 -2.535 -17.814 1.00 85.62 90 PHE A C 1
ATOM 715 O O . PHE A 1 90 ? -4.763 -2.962 -17.583 1.00 85.62 90 PHE A O 1
ATOM 722 N N . HIS A 1 91 ? -6.440 -2.554 -19.027 1.00 79.12 91 HIS A N 1
ATOM 723 C CA . HIS A 1 91 ? -5.672 -2.851 -20.227 1.00 79.12 91 HIS A CA 1
ATOM 724 C C . HIS A 1 91 ? -5.072 -1.552 -20.755 1.00 79.12 91 HIS A C 1
ATOM 726 O O . HIS A 1 91 ? -5.797 -0.640 -21.145 1.00 79.12 91 HIS A O 1
ATOM 732 N N . TYR A 1 92 ? -3.746 -1.466 -20.734 1.00 74.19 92 TYR A N 1
ATOM 733 C CA . TYR A 1 92 ? -3.030 -0.343 -21.319 1.00 74.19 92 TYR A CA 1
ATOM 734 C C . TYR A 1 92 ? -2.874 -0.561 -22.820 1.00 74.19 92 TYR A C 1
ATOM 736 O O . TYR A 1 92 ? -2.240 -1.528 -23.244 1.00 74.19 92 TYR A O 1
ATOM 744 N N . ASP A 1 93 ? -3.437 0.348 -23.611 1.00 76.69 93 ASP A N 1
ATOM 745 C CA . ASP A 1 93 ? -3.180 0.387 -25.045 1.00 76.69 93 ASP A CA 1
ATOM 746 C C . ASP A 1 93 ? -1.778 0.920 -25.346 1.00 76.69 93 ASP A C 1
ATOM 748 O O . ASP A 1 93 ? -1.092 1.498 -24.497 1.00 76.69 93 ASP A O 1
ATOM 752 N N . ARG A 1 94 ? -1.348 0.717 -26.594 1.00 74.50 94 ARG A N 1
ATOM 753 C CA . ARG A 1 94 ? 0.001 1.047 -27.073 1.00 74.50 94 ARG A CA 1
ATOM 754 C C . ARG A 1 94 ? 0.389 2.514 -26.840 1.00 74.50 94 ARG A C 1
ATOM 756 O O . ARG A 1 94 ? 1.561 2.792 -26.629 1.00 74.50 94 ARG A O 1
ATOM 763 N N . ASP A 1 95 ? -0.581 3.424 -26.807 1.00 78.62 95 ASP A N 1
ATOM 764 C CA . ASP A 1 95 ? -0.362 4.858 -26.568 1.00 78.62 95 ASP A CA 1
ATOM 765 C C . ASP A 1 95 ? -0.105 5.202 -25.087 1.00 78.62 95 ASP A C 1
ATOM 767 O O . ASP A 1 95 ? 0.294 6.318 -24.762 1.00 78.62 95 ASP A O 1
ATOM 771 N N . MET A 1 96 ? -0.319 4.247 -24.175 1.00 72.25 96 MET A N 1
ATOM 772 C CA . MET A 1 96 ? -0.123 4.399 -22.728 1.00 72.25 96 MET A CA 1
ATOM 773 C C . MET A 1 96 ? 1.141 3.688 -22.225 1.00 72.25 96 MET A C 1
ATOM 775 O O . MET A 1 96 ? 1.374 3.626 -21.014 1.00 72.25 96 MET A O 1
ATOM 779 N N . THR A 1 97 ? 1.965 3.136 -23.123 1.00 66.75 97 THR A N 1
ATOM 780 C CA . THR A 1 97 ? 3.248 2.546 -22.727 1.00 66.75 97 THR A CA 1
ATOM 781 C C . THR A 1 97 ? 4.226 3.644 -22.305 1.00 66.75 97 THR A C 1
ATOM 783 O O . THR A 1 97 ? 4.332 4.646 -23.017 1.00 66.75 97 THR A O 1
ATOM 786 N N . PRO A 1 98 ? 4.962 3.479 -21.187 1.00 63.69 98 PRO A N 1
ATOM 787 C CA . PRO A 1 98 ? 5.986 4.436 -20.783 1.00 63.69 98 PRO A CA 1
ATOM 788 C C . PRO A 1 98 ? 6.976 4.669 -21.927 1.00 63.69 98 PRO A C 1
ATOM 790 O O . PRO A 1 98 ? 7.449 3.708 -22.535 1.00 63.69 98 PRO A O 1
ATOM 793 N N . ASN A 1 99 ? 7.273 5.936 -22.221 1.00 59.31 99 ASN A N 1
ATOM 794 C CA . ASN A 1 99 ? 8.284 6.279 -23.215 1.00 59.31 99 ASN A CA 1
ATOM 795 C C . ASN A 1 99 ? 9.655 5.766 -22.715 1.00 59.31 99 ASN A C 1
ATOM 797 O O . ASN A 1 99 ? 9.930 5.945 -21.522 1.00 59.31 99 ASN A O 1
ATOM 801 N N . PRO A 1 100 ? 10.460 5.095 -23.562 1.00 59.09 100 PRO A N 1
ATOM 802 C CA . PRO A 1 100 ? 11.763 4.558 -23.170 1.00 59.09 100 PRO A CA 1
ATOM 803 C C . PRO A 1 100 ? 12.757 5.634 -22.720 1.00 59.09 100 PRO A C 1
ATOM 805 O O . PRO A 1 100 ? 12.628 6.802 -23.158 1.00 59.09 100 PRO A O 1
#

Radius of gyration: 15.63 Å; Cα contacts (8 Å, |Δi|>4): 121; chains: 1; bounding box: 32×37×46 Å

pLDDT: mean 89.24, std 9.12, range [59.09, 97.56]

Mean predicted aligned error: 5.35 Å

Sequence (100 aa):
MAKPFSFIAVRGEARAPILRELGRLREIAFRAVGEGSGRRRDLDSYDDDYYHLVLWDEEELEIVGAYRFIPTAPQLASKGLAGIYSNSLFHYDRDMTPNP

Nearest PDB structures (foldseek):
  5l9w-assembly1_C  TM=5.542E-01  e=1.404E+00  Aromatoleum aromaticum EbN1
  6b46-assembly1_I  TM=3.773E-01  e=5.982E-01  Pseudomonas phage JBD30
  2ltd-assembly1_B  TM=2.527E-01  e=2.222E+00  Lactococcus lactis subsp. lactis Il1403
  5ovn-assembly1_B  TM=3.578E-01  e=5.945E+00  Feline immunodeficiency virus
  2wnr-assembly1_F  TM=2.454E-01  e=6.348E+00  Methanothermobacter thermautotrophicus

Organism: Serratia fonticola (NCBI:txid47917)

Solvent-accessible surface area (backbone atoms only — not comparable to full-atom values): 6144 Å² total; per-residue (Å²): 132,85,81,80,66,47,80,46,81,43,72,49,53,65,82,41,69,68,46,45,48,50,13,33,52,45,22,55,59,30,43,75,75,78,47,58,70,87,55,87,43,42,75,62,89,59,55,47,76,26,35,35,42,33,33,32,33,79,87,80,71,41,79,80,47,72,48,78,49,68,71,59,70,66,41,39,75,72,52,35,67,83,61,37,73,64,59,78,77,45,87,77,53,86,91,68,55,80,80,132

Secondary structure (DSSP, 8-state):
-PPP-EEEEE---TTSHHHHHHHHHHHHHHHHTT-S-SSSS---TTTTTSEEEEEEETTTTEEEEEEEE--HHHHHHHH-GGG-THHHH----GGGSPP-